Protein AF-A0AAV9AD78-F1 (afdb_monomer_lite)

Organism: Acorus gramineus (NCBI:txid55184)

InterPro domains:
  IPR056139 Domain of unknown function DUF7722 [PF24847] (5-50)

pLDDT: mean 80.42, std 10.49, range [51.03, 89.25]

Sequence (53 aa):
MPLHYPRYKKKDYEVMEEWKVDALLKQYGIAHEGDIHEKRVYAIGTFLWPDQI

Secondary structure (DSSP, 8-state):
---------HHHHHT--HHHHHHHHHHTT----S-HHHHHHHHHHHH--GGG-

Structure (mmCIF, N/CA/C/O backbone):
data_AF-A0AAV9AD78-F1
#
_entry.id   AF-A0AAV9AD78-F1
#
loop_
_atom_site.group_PDB
_atom_site.id
_atom_site.type_symbol
_atom_site.label_atom_id
_atom_site.label_alt_id
_atom_site.label_comp_id
_atom_site.label_asym_id
_atom_site.label_entity_id
_atom_site.label_seq_id
_atom_site.pdbx_PDB_ins_code
_atom_site.Cartn_x
_atom_site.Cartn_y
_atom_site.Cartn_z
_atom_site.occupancy
_atom_site.B_iso_or_equiv
_atom_site.auth_seq_id
_atom_site.auth_comp_id
_atom_site.auth_asym_id
_atom_site.auth_atom_id
_atom_site.pdbx_PDB_model_num
ATOM 1 N N . MET A 1 1 ? 9.064 -19.117 7.769 1.00 51.03 1 MET A N 1
ATOM 2 C CA . MET A 1 1 ? 7.644 -18.743 7.584 1.00 51.03 1 MET A CA 1
ATOM 3 C C . MET A 1 1 ? 7.428 -18.435 6.115 1.00 51.03 1 MET A C 1
ATOM 5 O O . MET A 1 1 ? 8.257 -17.706 5.580 1.00 51.03 1 MET A O 1
ATOM 9 N N . PRO A 1 2 ? 6.398 -18.969 5.443 1.00 51.38 2 PRO A N 1
ATOM 10 C CA . PRO A 1 2 ? 6.102 -18.525 4.092 1.00 51.38 2 PRO A CA 1
ATOM 11 C C . PRO A 1 2 ? 5.567 -17.090 4.176 1.00 51.38 2 PRO A C 1
ATOM 13 O O . PRO A 1 2 ? 4.460 -16.865 4.660 1.00 51.38 2 PRO A O 1
ATOM 16 N N . LEU A 1 3 ? 6.373 -16.110 3.749 1.00 62.09 3 LEU A N 1
ATOM 17 C CA . LEU A 1 3 ? 5.856 -14.791 3.390 1.00 62.09 3 LEU A CA 1
ATOM 18 C C . LEU A 1 3 ? 4.935 -15.018 2.192 1.00 62.09 3 LEU A C 1
ATOM 20 O O . LEU A 1 3 ? 5.395 -15.139 1.057 1.00 62.09 3 LEU A O 1
ATOM 24 N N . HIS A 1 4 ? 3.639 -15.165 2.448 1.00 68.81 4 HIS A N 1
ATOM 25 C CA . HIS A 1 4 ? 2.643 -15.188 1.392 1.00 68.81 4 HIS A CA 1
ATOM 26 C C . HIS A 1 4 ? 2.628 -13.802 0.777 1.00 68.81 4 HIS A C 1
ATOM 28 O O . HIS A 1 4 ? 1.969 -12.915 1.299 1.00 68.81 4 HIS A O 1
ATOM 34 N N . TYR A 1 5 ? 3.402 -13.594 -0.282 1.00 67.19 5 TYR A N 1
ATOM 35 C CA . TYR A 1 5 ? 3.256 -12.403 -1.098 1.00 67.19 5 TYR A CA 1
ATOM 36 C C . TYR A 1 5 ? 1.983 -12.527 -1.933 1.00 67.19 5 TYR A C 1
ATOM 38 O O . TYR A 1 5 ? 1.667 -13.625 -2.418 1.00 67.19 5 TYR A O 1
ATOM 46 N N . PRO A 1 6 ? 1.242 -11.429 -2.121 1.00 73.31 6 PRO A N 1
ATOM 47 C CA . PRO A 1 6 ? 0.076 -11.446 -2.977 1.00 73.31 6 PRO A CA 1
ATOM 48 C C . PRO A 1 6 ? 0.543 -11.697 -4.413 1.00 73.31 6 PRO A C 1
ATOM 50 O O . PRO A 1 6 ? 1.362 -10.956 -4.947 1.00 73.31 6 PRO A O 1
ATOM 53 N N . ARG A 1 7 ? 0.024 -12.742 -5.060 1.00 75.88 7 ARG A N 1
ATOM 54 C CA . ARG A 1 7 ? 0.304 -13.043 -6.477 1.00 75.88 7 ARG A CA 1
ATOM 55 C C . ARG A 1 7 ? -0.609 -12.246 -7.413 1.00 75.88 7 ARG A C 1
ATOM 57 O O . ARG A 1 7 ? -1.173 -12.800 -8.352 1.00 75.88 7 ARG A O 1
ATOM 64 N N . TYR A 1 8 ? -0.813 -10.971 -7.110 1.00 81.75 8 TYR A N 1
ATOM 65 C CA . TYR A 1 8 ? -1.597 -10.075 -7.952 1.00 81.75 8 TYR A CA 1
ATOM 66 C C . TYR A 1 8 ? -0.687 -9.449 -9.007 1.00 81.75 8 TYR A C 1
ATOM 68 O O . TYR A 1 8 ? 0.441 -9.054 -8.713 1.00 81.75 8 TYR A O 1
ATOM 76 N N . LYS A 1 9 ? -1.175 -9.348 -10.244 1.00 81.50 9 LYS A N 1
ATOM 77 C CA . LYS A 1 9 ? -0.493 -8.602 -11.304 1.00 81.50 9 LYS A CA 1
ATOM 78 C C . LYS A 1 9 ? -0.784 -7.116 -11.145 1.00 81.50 9 LYS A C 1
ATOM 80 O O . LYS A 1 9 ? -1.789 -6.731 -10.553 1.00 81.50 9 LYS A O 1
ATOM 85 N N . LYS A 1 10 ? 0.029 -6.260 -11.769 1.00 83.25 10 LYS A N 1
ATOM 86 C CA . LYS A 1 10 ? -0.195 -4.803 -11.789 1.00 83.25 10 LYS A CA 1
ATOM 87 C C . LYS A 1 10 ? -1.640 -4.422 -12.155 1.00 83.25 10 LYS A C 1
ATOM 89 O O . LYS A 1 10 ? -2.254 -3.623 -11.459 1.00 83.25 10 LYS A O 1
ATOM 94 N N . LYS A 1 11 ? -2.206 -5.061 -13.186 1.00 84.88 11 LYS A N 1
ATOM 95 C CA . LYS A 1 11 ? -3.601 -4.846 -13.611 1.00 84.88 11 LYS A CA 1
ATOM 96 C C . LYS A 1 11 ? -4.619 -5.164 -12.518 1.00 84.88 11 LYS A C 1
ATOM 98 O O . LYS A 1 11 ? -5.617 -4.464 -12.409 1.00 84.88 11 LYS A O 1
ATOM 103 N N . ASP A 1 12 ? -4.365 -6.193 -11.711 1.00 87.31 12 ASP A N 1
ATOM 104 C CA . ASP A 1 12 ? -5.268 -6.585 -10.629 1.00 87.31 12 ASP A CA 1
ATOM 105 C C . ASP A 1 12 ? -5.311 -5.514 -9.540 1.00 87.31 12 ASP A C 1
ATOM 107 O O . ASP A 1 12 ? -6.376 -5.270 -8.987 1.00 87.31 12 ASP A O 1
ATOM 111 N N . TYR A 1 13 ? -4.182 -4.847 -9.269 1.00 86.25 13 TYR A N 1
ATOM 112 C CA . TYR A 1 13 ? -4.116 -3.703 -8.357 1.00 86.25 13 TYR A CA 1
ATOM 113 C C . TYR A 1 13 ? -4.797 -2.455 -8.923 1.00 86.25 13 TYR A C 1
ATOM 115 O O . TYR A 1 13 ? -5.487 -1.756 -8.186 1.00 86.25 13 TYR A O 1
ATOM 123 N N . GLU A 1 14 ? -4.643 -2.182 -10.221 1.00 84.38 14 GLU A N 1
ATOM 124 C CA . GLU A 1 14 ? -5.278 -1.031 -10.883 1.00 84.38 14 GLU A CA 1
ATOM 125 C C . GLU A 1 14 ? -6.810 -1.099 -10.814 1.00 84.38 14 GLU A C 1
ATOM 127 O O . GLU A 1 14 ? -7.463 -0.074 -10.615 1.00 84.38 14 GLU A O 1
ATOM 132 N N . VAL A 1 15 ? -7.383 -2.303 -10.914 1.00 89.06 15 VAL A N 1
ATOM 133 C CA . VAL A 1 15 ? -8.832 -2.530 -10.773 1.00 89.06 15 VAL A CA 1
ATOM 134 C C . VAL A 1 15 ? -9.259 -2.870 -9.340 1.00 89.06 15 VAL A C 1
AT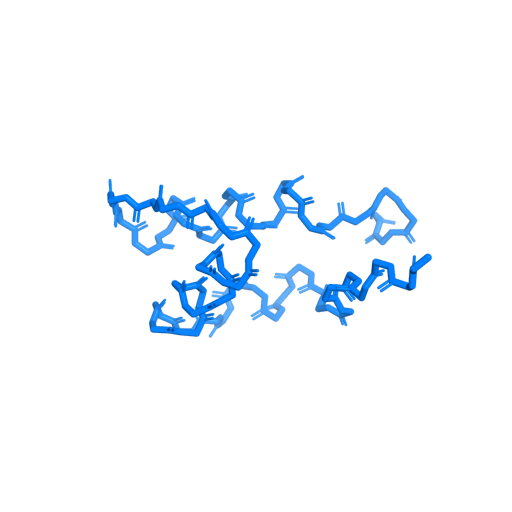OM 136 O O . VAL A 1 15 ? -10.447 -3.059 -9.087 1.00 89.06 15 VAL A O 1
ATOM 139 N N . MET A 1 16 ? -8.322 -2.961 -8.388 1.00 88.25 16 MET A N 1
ATOM 140 C CA . MET A 1 16 ? -8.614 -3.371 -7.013 1.00 88.25 16 MET A CA 1
ATOM 141 C C . MET A 1 16 ? -9.410 -2.290 -6.284 1.00 88.25 16 MET A C 1
ATOM 143 O O . MET A 1 16 ? -8.980 -1.141 -6.199 1.00 88.25 16 MET A O 1
ATOM 147 N N . GLU A 1 17 ? -10.570 -2.647 -5.745 1.00 89.19 17 GLU A N 1
ATOM 148 C CA . GLU A 1 17 ? -11.394 -1.736 -4.945 1.00 89.19 17 GLU A CA 1
ATOM 149 C C . GLU A 1 17 ? -10.677 -1.305 -3.657 1.00 89.19 17 GLU A C 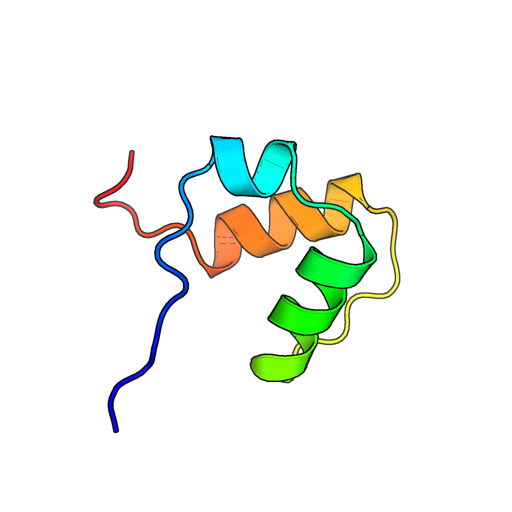1
ATOM 151 O O . GLU A 1 17 ? -9.849 -2.045 -3.120 1.00 89.19 17 GLU A O 1
ATOM 156 N N . GLU A 1 18 ? -11.015 -0.119 -3.144 1.00 87.81 18 GLU A N 1
ATOM 157 C CA . GLU A 1 18 ? -10.322 0.498 -2.004 1.00 87.81 18 GLU A CA 1
ATOM 158 C C . GLU A 1 18 ? -10.284 -0.418 -0.786 1.00 87.81 18 GLU A C 1
ATOM 160 O O . GLU A 1 18 ? -9.216 -0.688 -0.244 1.00 87.81 18 GLU A O 1
ATOM 165 N N . TRP A 1 19 ? -11.437 -0.984 -0.424 1.00 88.25 19 TRP A N 1
ATOM 166 C CA . TRP A 1 19 ? -11.568 -1.884 0.719 1.00 88.25 19 TRP A CA 1
ATOM 167 C C . TRP A 1 19 ? -10.654 -3.111 0.611 1.00 88.25 19 TRP A C 1
ATOM 169 O O . TRP A 1 19 ? -10.206 -3.644 1.626 1.00 88.25 19 TRP A O 1
ATOM 179 N N . LYS A 1 20 ? -10.366 -3.569 -0.613 1.00 89.25 20 LYS A N 1
ATOM 180 C CA . LYS A 1 20 ? -9.537 -4.747 -0.868 1.00 89.25 20 LYS A CA 1
ATOM 181 C C . LYS A 1 20 ? -8.053 -4.401 -0.784 1.00 89.25 20 LYS A C 1
ATOM 183 O O . LYS A 1 20 ? -7.294 -5.188 -0.223 1.00 89.25 20 LYS A O 1
ATOM 188 N N . VAL A 1 21 ? -7.655 -3.222 -1.270 1.00 89.19 21 VAL A N 1
ATOM 189 C CA . VAL A 1 21 ? -6.295 -2.691 -1.078 1.00 89.19 21 VAL A CA 1
ATOM 190 C C . VAL A 1 21 ? -6.037 -2.402 0.402 1.00 89.19 21 VAL A C 1
ATOM 192 O O . VAL A 1 21 ? -4.999 -2.798 0.921 1.00 89.19 21 VAL A O 1
ATOM 195 N N . ASP A 1 22 ? -6.996 -1.807 1.109 1.00 88.62 22 ASP A N 1
ATOM 196 C CA . ASP A 1 22 ? -6.879 -1.520 2.542 1.00 88.62 22 ASP A CA 1
ATOM 197 C C . ASP A 1 22 ? -6.805 -2.793 3.379 1.00 88.62 22 ASP A C 1
ATOM 199 O O . ASP A 1 22 ? -5.959 -2.906 4.264 1.00 88.62 22 ASP A O 1
ATOM 203 N N . ALA A 1 23 ? -7.652 -3.786 3.088 1.00 88.38 23 ALA A N 1
ATOM 204 C CA . ALA A 1 23 ? -7.580 -5.083 3.749 1.00 88.38 23 ALA A CA 1
ATOM 205 C C . ALA A 1 23 ? -6.224 -5.758 3.507 1.00 88.38 23 ALA A C 1
ATOM 207 O O . ALA A 1 23 ? -5.659 -6.335 4.437 1.00 88.38 23 ALA A O 1
ATOM 208 N N . LEU A 1 24 ? -5.688 -5.654 2.285 1.00 87.44 24 LEU A N 1
ATOM 209 C CA . LEU A 1 24 ? -4.370 -6.172 1.944 1.00 87.44 24 LEU A CA 1
ATOM 210 C C . LEU A 1 24 ? -3.285 -5.469 2.758 1.00 87.44 24 LEU A C 1
ATOM 212 O O . LEU A 1 24 ? -2.563 -6.130 3.491 1.00 87.44 24 LEU A O 1
ATOM 216 N N . LEU A 1 25 ? -3.198 -4.141 2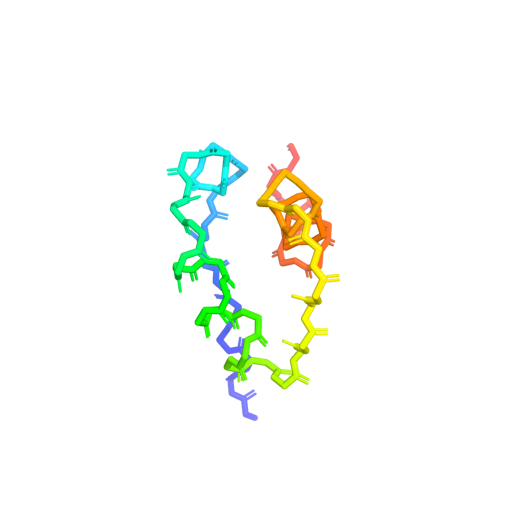.692 1.00 86.69 25 LEU A N 1
ATOM 217 C CA . LEU A 1 25 ? -2.201 -3.359 3.427 1.00 86.69 25 LEU A CA 1
ATOM 218 C C . LEU A 1 25 ? -2.272 -3.650 4.933 1.00 86.69 25 LEU A C 1
ATOM 220 O O . LEU A 1 25 ? -1.251 -3.944 5.558 1.00 86.69 25 LEU A O 1
ATOM 224 N N . LYS A 1 26 ? -3.485 -3.720 5.489 1.00 87.25 26 LYS A N 1
ATOM 225 C CA . LYS A 1 26 ? -3.726 -4.047 6.896 1.00 87.25 26 LYS A CA 1
ATOM 226 C C . LYS A 1 26 ? -3.254 -5.451 7.281 1.00 87.25 26 LYS A C 1
ATOM 228 O O . LYS A 1 26 ? -2.749 -5.620 8.388 1.00 87.25 26 LYS A O 1
ATOM 233 N N . GLN A 1 27 ? -3.365 -6.447 6.397 1.00 86.19 27 GLN A N 1
ATOM 234 C CA . GLN A 1 27 ? -2.822 -7.794 6.642 1.00 86.19 27 GLN A CA 1
ATOM 235 C C . GLN A 1 27 ? -1.297 -7.795 6.795 1.00 86.19 27 GLN A C 1
ATOM 237 O O . GLN A 1 27 ? -0.766 -8.616 7.540 1.00 86.19 27 GLN A O 1
ATOM 242 N N . TYR A 1 28 ? -0.603 -6.858 6.147 1.00 85.81 28 TYR A N 1
ATOM 243 C CA . TYR A 1 28 ? 0.841 -6.663 6.303 1.00 85.81 28 TYR A CA 1
ATOM 244 C C . TYR A 1 28 ? 1.196 -5.635 7.387 1.00 85.81 28 TYR A C 1
ATOM 246 O O . TYR A 1 28 ? 2.363 -5.279 7.529 1.00 85.81 28 TYR A O 1
ATOM 254 N N . GLY A 1 29 ? 0.216 -5.159 8.165 1.00 85.44 29 GLY A N 1
ATOM 255 C CA . GLY A 1 29 ? 0.428 -4.152 9.208 1.00 85.44 29 GLY A CA 1
ATOM 256 C C . GLY A 1 29 ? 0.707 -2.748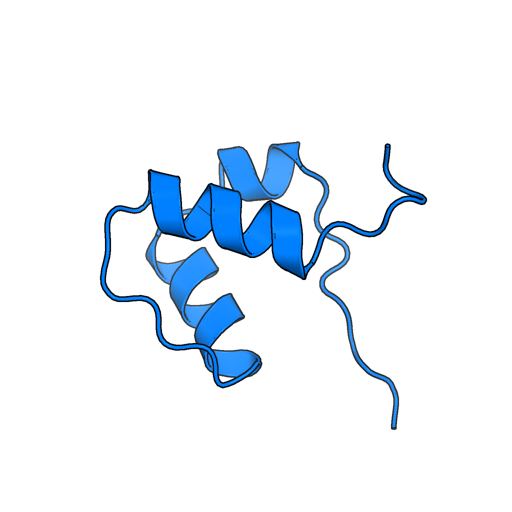 8.668 1.00 85.44 29 GLY A C 1
ATOM 257 O O . GLY A 1 29 ? 1.210 -1.901 9.402 1.00 85.44 29 GLY A O 1
ATOM 258 N N . ILE A 1 30 ? 0.391 -2.496 7.397 1.00 84.75 30 ILE A N 1
ATOM 259 C CA . ILE A 1 30 ? 0.553 -1.201 6.744 1.00 84.75 30 ILE A CA 1
ATOM 260 C C . ILE A 1 30 ? -0.790 -0.473 6.821 1.00 84.75 30 ILE A C 1
ATOM 262 O O . ILE A 1 30 ? -1.786 -0.924 6.258 1.00 84.75 30 ILE A O 1
ATOM 266 N N . ALA A 1 31 ? -0.829 0.651 7.530 1.00 78.06 31 ALA A N 1
ATOM 267 C CA . ALA A 1 31 ? -1.965 1.563 7.506 1.00 78.06 31 ALA A CA 1
ATOM 268 C C . ALA A 1 31 ? -1.649 2.703 6.533 1.00 78.06 31 ALA A C 1
ATOM 270 O O . ALA A 1 31 ? -0.616 3.357 6.668 1.00 78.06 31 ALA A O 1
ATOM 271 N N . HIS A 1 32 ? -2.515 2.914 5.544 1.00 78.44 32 HIS A N 1
ATOM 272 C CA . HIS A 1 32 ? -2.389 4.009 4.590 1.00 78.44 32 HIS A CA 1
ATOM 273 C C . HIS A 1 32 ? -3.678 4.828 4.616 1.00 78.44 32 HIS A C 1
ATOM 275 O O . HIS A 1 32 ? -4.735 4.347 4.217 1.00 78.44 32 HIS A O 1
ATOM 281 N N . GLU A 1 33 ? -3.597 6.053 5.122 1.00 74.56 33 GLU A N 1
ATOM 282 C CA . GLU A 1 33 ? -4.704 7.008 5.122 1.00 74.56 33 GLU A CA 1
ATOM 283 C C . GLU A 1 33 ? -4.468 7.977 3.959 1.00 74.56 33 GLU A C 1
ATOM 285 O O . GLU A 1 33 ? -3.580 8.823 4.024 1.00 74.56 33 GLU A O 1
ATOM 290 N N . GLY A 1 34 ? -5.197 7.787 2.858 1.00 79.19 34 GLY A N 1
ATOM 291 C CA . GLY A 1 34 ? -4.976 8.500 1.598 1.00 79.19 34 GLY A CA 1
ATOM 292 C C . GLY A 1 34 ? -5.956 8.068 0.509 1.00 79.19 34 GLY A C 1
ATOM 293 O O . GLY A 1 34 ? -6.836 7.240 0.758 1.00 79.19 34 GLY A O 1
ATOM 294 N N . ASP A 1 35 ? -5.803 8.627 -0.691 1.00 88.19 35 ASP A N 1
ATOM 295 C CA . ASP A 1 35 ? -6.663 8.310 -1.835 1.00 88.19 35 ASP A CA 1
ATOM 296 C C . ASP A 1 35 ? -6.453 6.867 -2.328 1.00 88.19 35 ASP A C 1
ATOM 298 O O . ASP A 1 35 ? -5.356 6.302 -2.250 1.00 88.19 35 ASP A O 1
ATOM 302 N N . ILE A 1 36 ? -7.502 6.268 -2.896 1.00 86.75 36 ILE A N 1
ATOM 303 C CA . ILE A 1 36 ? -7.448 4.919 -3.473 1.00 86.75 36 ILE A CA 1
ATOM 304 C C . ILE A 1 36 ? -6.323 4.779 -4.511 1.00 86.75 36 ILE A C 1
ATOM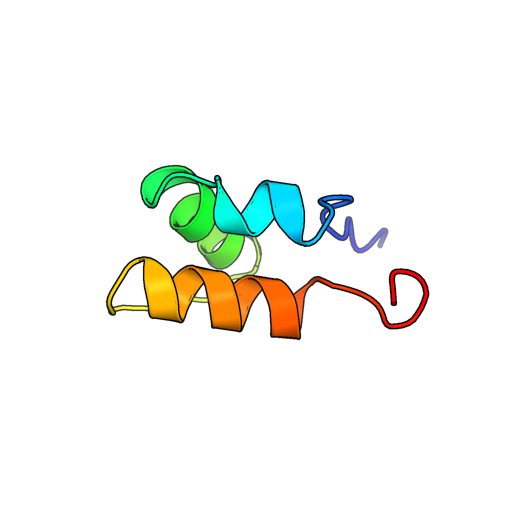 306 O O . ILE A 1 36 ? -5.689 3.725 -4.602 1.00 86.75 36 ILE A O 1
ATOM 310 N N . HIS A 1 37 ? -6.042 5.827 -5.287 1.00 86.19 37 HIS A N 1
ATOM 311 C CA . HIS A 1 37 ? -5.004 5.798 -6.306 1.00 86.19 37 HIS A CA 1
ATOM 312 C C . HIS A 1 37 ? -3.603 5.720 -5.682 1.00 86.19 37 HIS A C 1
ATOM 314 O O . HIS A 1 37 ? -2.759 4.955 -6.154 1.00 86.19 37 HIS A O 1
ATOM 320 N N . GLU A 1 38 ? -3.361 6.449 -4.593 1.00 87.50 38 GLU A N 1
ATOM 321 C CA . GLU A 1 38 ? -2.097 6.408 -3.849 1.00 87.50 38 GLU A CA 1
ATOM 322 C C . GLU A 1 38 ? -1.897 5.050 -3.173 1.00 87.50 38 GLU A C 1
ATOM 324 O O . GLU A 1 38 ? -0.839 4.435 -3.327 1.00 87.50 38 GLU A O 1
ATOM 329 N N . LYS A 1 39 ? -2.950 4.517 -2.539 1.00 88.69 39 LYS A N 1
ATOM 330 C CA . LYS A 1 39 ? -2.963 3.173 -1.940 1.00 88.69 39 LYS A CA 1
ATOM 331 C C . LYS A 1 39 ? -2.590 2.094 -2.954 1.00 88.69 39 LYS A C 1
ATOM 333 O O . LYS A 1 39 ? -1.791 1.207 -2.655 1.00 88.69 39 LYS A O 1
ATOM 338 N N . ARG A 1 40 ? -3.143 2.172 -4.169 1.00 89.06 40 ARG A N 1
ATOM 339 C CA . ARG A 1 40 ? -2.846 1.233 -5.263 1.00 89.06 40 ARG A CA 1
ATOM 340 C C . ARG A 1 40 ? -1.400 1.336 -5.720 1.00 89.06 40 ARG A C 1
ATOM 342 O O . ARG A 1 40 ? -0.737 0.310 -5.824 1.00 89.06 40 ARG A O 1
ATOM 349 N N . VAL A 1 41 ? -0.900 2.546 -5.976 1.00 87.00 41 VAL A N 1
ATOM 350 C CA . VAL A 1 41 ? 0.494 2.755 -6.405 1.00 87.00 41 VAL A CA 1
ATOM 351 C C . VAL A 1 41 ? 1.465 2.253 -5.339 1.00 87.00 41 VAL A C 1
ATOM 353 O O . VAL A 1 41 ? 2.426 1.558 -5.668 1.00 87.00 41 VAL A O 1
ATOM 356 N N . TYR A 1 42 ? 1.173 2.533 -4.069 1.00 87.50 42 TYR A N 1
ATOM 357 C CA . TYR A 1 42 ? 1.949 2.034 -2.943 1.00 87.50 42 TYR A CA 1
ATOM 358 C C . TYR A 1 42 ? 1.932 0.501 -2.889 1.00 87.50 42 TYR A C 1
ATOM 360 O O . TYR A 1 42 ? 2.988 -0.123 -2.893 1.00 87.50 42 TYR A O 1
ATOM 368 N N . ALA A 1 43 ? 0.752 -0.126 -2.934 1.00 86.88 43 ALA A N 1
ATOM 369 C CA . ALA A 1 43 ? 0.619 -1.582 -2.927 1.00 86.88 43 ALA A CA 1
ATOM 370 C C . ALA A 1 43 ? 1.334 -2.243 -4.119 1.00 86.88 43 ALA A C 1
ATOM 372 O O . ALA A 1 43 ? 2.000 -3.261 -3.940 1.00 86.88 43 ALA A O 1
ATOM 373 N N . ILE A 1 44 ? 1.256 -1.656 -5.316 1.00 86.75 44 ILE A N 1
ATOM 374 C CA . ILE A 1 44 ? 2.006 -2.120 -6.489 1.00 86.75 44 ILE A CA 1
ATOM 375 C C . ILE A 1 44 ? 3.508 -2.032 -6.208 1.00 86.75 44 ILE A C 1
ATOM 377 O O . ILE A 1 44 ? 4.206 -3.018 -6.387 1.00 86.75 44 ILE A O 1
ATOM 381 N N . GLY A 1 45 ? 4.017 -0.902 -5.716 1.00 83.38 45 GLY A N 1
ATOM 382 C CA . GLY A 1 45 ? 5.441 -0.757 -5.401 1.00 83.38 45 GLY A CA 1
ATOM 383 C C . GLY A 1 45 ? 5.935 -1.698 -4.295 1.00 83.38 45 GLY A C 1
ATOM 384 O O . GLY A 1 45 ? 7.063 -2.176 -4.353 1.00 83.38 45 GLY A O 1
ATOM 385 N N . THR A 1 46 ? 5.099 -1.987 -3.296 1.00 84.31 46 THR A N 1
ATOM 386 C CA . THR A 1 46 ? 5.459 -2.834 -2.150 1.00 84.31 46 THR A C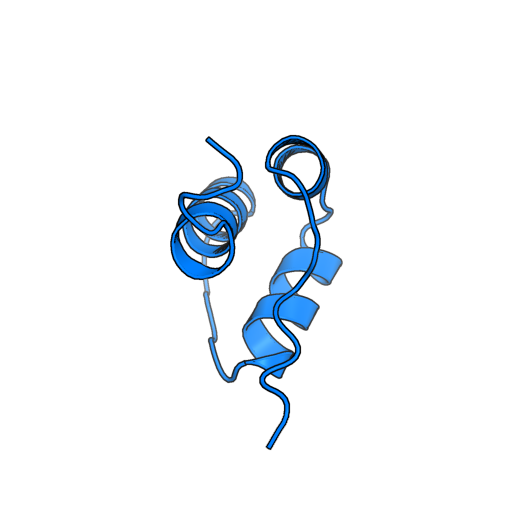A 1
ATOM 387 C C . THR A 1 46 ? 5.352 -4.330 -2.450 1.00 84.31 46 THR A C 1
ATOM 389 O O . THR A 1 46 ? 6.164 -5.113 -1.954 1.00 84.31 46 THR A O 1
ATOM 392 N N . PHE A 1 47 ? 4.350 -4.751 -3.226 1.00 82.00 47 PHE A N 1
ATOM 393 C CA . PHE A 1 47 ? 4.034 -6.168 -3.431 1.00 82.00 47 PHE A CA 1
ATOM 394 C C . PHE A 1 47 ? 4.377 -6.697 -4.828 1.00 82.00 47 PHE A C 1
ATOM 396 O O . PHE A 1 47 ? 4.531 -7.911 -4.974 1.00 82.00 47 PHE A O 1
ATOM 403 N N . LEU A 1 48 ? 4.518 -5.842 -5.847 1.00 79.12 48 LEU A N 1
ATOM 404 C CA . LEU A 1 48 ? 4.896 -6.277 -7.192 1.00 79.12 48 LEU A CA 1
ATOM 405 C C . LEU A 1 48 ? 6.405 -6.558 -7.237 1.00 79.12 48 LEU A C 1
ATOM 407 O O . LEU A 1 48 ? 7.231 -5.649 -7.193 1.00 79.12 48 LEU A O 1
ATOM 411 N N . TRP A 1 49 ? 6.772 -7.836 -7.320 1.00 67.31 49 TRP A N 1
ATOM 412 C CA . TRP A 1 49 ? 8.167 -8.255 -7.464 1.00 67.31 49 TRP A CA 1
ATOM 413 C C . TRP A 1 49 ? 8.725 -7.922 -8.862 1.00 67.31 49 TRP A C 1
ATOM 415 O O . TRP A 1 49 ? 7.986 -8.002 -9.843 1.00 67.31 49 TRP A O 1
ATOM 425 N N . PRO A 1 50 ? 10.035 -7.633 -8.991 1.00 63.84 50 PRO A N 1
ATOM 426 C CA . PRO A 1 50 ? 10.678 -7.303 -10.269 1.00 63.84 50 PRO A CA 1
ATOM 427 C C . PRO A 1 50 ? 10.628 -8.427 -11.320 1.00 63.84 50 PRO A C 1
ATOM 429 O O . PRO A 1 50 ? 10.812 -8.159 -12.499 1.00 63.84 50 PRO A O 1
ATOM 432 N N . ASP A 1 51 ? 10.322 -9.663 -10.919 1.00 62.88 51 ASP A N 1
ATOM 433 C CA . ASP A 1 51 ? 10.087 -10.804 -11.822 1.00 62.88 51 ASP A CA 1
ATOM 434 C C . ASP A 1 51 ? 8.738 -10.709 -12.584 1.00 62.88 51 ASP A C 1
ATOM 436 O O . ASP A 1 51 ? 8.414 -11.542 -13.425 1.00 62.88 51 ASP A O 1
ATOM 440 N N . GLN A 1 52 ? 7.913 -9.701 -12.273 1.00 59.41 52 GLN A N 1
ATOM 441 C CA . GLN A 1 52 ? 6.624 -9.413 -12.921 1.00 59.41 52 GLN A CA 1
ATOM 442 C C . GLN A 1 52 ? 6.671 -8.175 -13.843 1.00 59.41 52 GLN A C 1
ATOM 444 O O . GLN A 1 52 ? 5.604 -7.710 -14.257 1.00 59.41 52 GLN A O 1
ATOM 449 N N . ILE A 1 53 ? 7.866 -7.620 -14.110 1.00 54.78 53 ILE A N 1
ATOM 450 C CA . ILE A 1 53 ? 8.086 -6.485 -15.033 1.00 54.78 53 ILE A CA 1
ATOM 451 C C . ILE A 1 53 ? 7.989 -6.946 -16.488 1.00 54.78 53 ILE A C 1
ATOM 453 O O . ILE A 1 53 ? 8.580 -7.997 -16.820 1.00 54.78 53 ILE A O 1
#

Foldseek 3Di:
DPPPQPPDALVCLVPDDQVRLQVVCVVVVHHDDDDSVVSSVVSCVVRVDPVRD

Radius of gyration: 10.61 Å; chains: 1; bounding box: 22×27×24 Å